Protein AF-A0A0C2IN43-F1 (afdb_monomer)

pLDDT: mean 70.91, std 16.38, range [28.98, 94.88]

Organism: NCBI:txid1398154

Foldseek 3Di:
DPDDQDFLDPPPCVVVVVVCVVVCLVCVFVVVVVVLVVCVVPHPDDGWAWPDWDALVPDPVSPGTDTDTDDDDDPDDVVVVCVPLVNVVVVLVPDDPCVLVCCLPRNVCVPPNDDVPSDCPVVLVVDDPLVNVLVVVVVVVSVVVVVVSDRDGDDPVNVVVVVVVSVD

Radius of gyration: 22.83 Å; Cα contacts (8 Å, |Δi|>4): 111; chains: 1; bounding box: 55×43×52 Å

Solvent-accessible surface area (backbone atoms only — not comparable to full-atom values): 10447 Å² total; per-residue (Å²): 129,83,81,78,80,63,76,92,64,78,70,72,60,58,67,58,49,56,60,42,52,74,53,36,65,82,42,47,44,66,52,52,52,51,49,51,51,50,45,53,74,75,46,89,60,90,67,64,57,74,81,46,69,34,42,33,90,68,28,95,81,63,81,37,56,37,76,44,57,53,84,75,91,68,97,72,58,67,66,63,54,58,64,35,65,85,58,27,54,67,53,36,79,71,72,48,92,57,30,63,61,50,34,51,76,63,41,44,41,79,75,71,41,88,58,77,86,64,46,67,63,70,58,56,68,75,48,53,73,68,58,49,54,46,50,51,56,50,50,55,48,51,55,60,56,55,72,66,70,70,88,62,78,80,52,74,65,58,50,50,58,56,52,59,76,65,70,121

Sequence (168 aa):
MPSKPRRTCADKDDLVWEKLDDRIDEWYSPSRVATIRLVKAHTTIPVPHVYHYGMAADNPLGLGPIIIMDYIDHHQNLSRVLMDPARTRNYAARRSWAFDFLWWEYLDEDLFGPSEDQDHKARVAAMTTQQKGLIESFVARKLEEGLNKEIRTWEKEDAVTHLARYLV

Me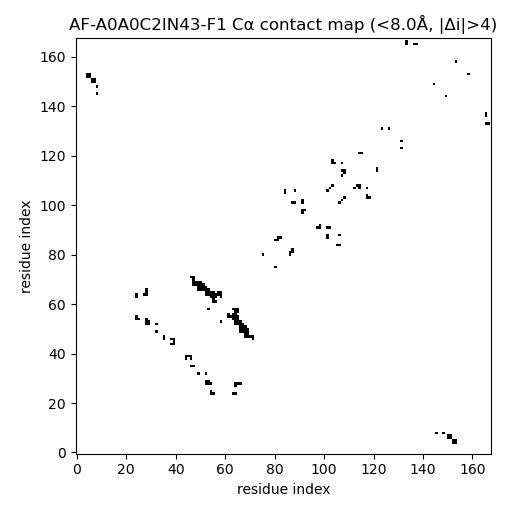an predicted aligned error: 16.04 Å

Structure (mmCIF, N/CA/C/O backbone):
data_AF-A0A0C2IN43-F1
#
_entry.id   AF-A0A0C2IN43-F1
#
loop_
_atom_site.group_PDB
_atom_site.id
_atom_site.type_symbol
_atom_site.label_atom_id
_atom_site.label_alt_id
_atom_site.label_comp_id
_atom_site.label_asym_id
_atom_site.label_entity_id
_atom_site.label_seq_id
_atom_site.pdbx_PDB_ins_code
_atom_site.Cartn_x
_atom_site.Cartn_y
_atom_site.Cartn_z
_atom_site.occupancy
_atom_site.B_iso_or_equiv
_atom_site.auth_seq_id
_atom_site.auth_comp_id
_atom_site.auth_asym_id
_atom_site.auth_atom_id
_atom_site.pdbx_PDB_model_num
ATOM 1 N N . MET A 1 1 ? -23.266 -8.662 -5.895 1.00 28.98 1 MET A N 1
ATOM 2 C CA . MET A 1 1 ? -22.174 -9.282 -5.113 1.00 28.98 1 MET A CA 1
ATOM 3 C C . MET A 1 1 ? -22.540 -9.157 -3.645 1.00 28.98 1 MET A C 1
ATOM 5 O O . MET A 1 1 ? -22.931 -8.053 -3.276 1.00 28.98 1 MET A O 1
ATOM 9 N N . PRO A 1 2 ? -22.485 -10.230 -2.839 1.00 31.86 2 PRO A N 1
ATOM 10 C CA . PRO A 1 2 ? -22.686 -10.110 -1.397 1.00 31.86 2 PRO A CA 1
ATOM 11 C C . PRO A 1 2 ? -21.630 -9.168 -0.800 1.00 31.86 2 PRO A C 1
ATOM 13 O O . PRO A 1 2 ? -20.517 -9.060 -1.327 1.00 31.86 2 PRO A O 1
ATOM 16 N N . SER A 1 3 ? -22.005 -8.433 0.247 1.00 31.70 3 SER A N 1
ATOM 17 C CA . SER A 1 3 ? -21.112 -7.508 0.944 1.00 31.70 3 SER A CA 1
ATOM 18 C C . SER A 1 3 ? -19.878 -8.265 1.446 1.00 31.70 3 SER A C 1
ATOM 20 O O . SER A 1 3 ? -19.961 -9.378 1.964 1.00 31.70 3 SER A O 1
ATOM 22 N N . LYS A 1 4 ? -18.690 -7.684 1.245 1.00 31.69 4 LYS A N 1
ATOM 23 C CA . LYS A 1 4 ? -17.451 -8.260 1.779 1.00 31.69 4 LYS A CA 1
ATOM 24 C C . LYS A 1 4 ? -17.546 -8.255 3.316 1.00 31.69 4 LYS A C 1
ATOM 26 O O . LYS A 1 4 ? -17.797 -7.177 3.865 1.00 31.69 4 LYS A O 1
ATOM 31 N N . PRO A 1 5 ? -17.310 -9.385 4.007 1.00 35.09 5 PRO A N 1
ATOM 32 C CA . PRO A 1 5 ? -17.275 -9.414 5.466 1.00 35.09 5 PRO A CA 1
ATOM 33 C C . PRO A 1 5 ? -16.216 -8.428 5.966 1.00 35.09 5 PRO A C 1
ATOM 35 O O . PRO A 1 5 ? -15.055 -8.513 5.559 1.00 35.0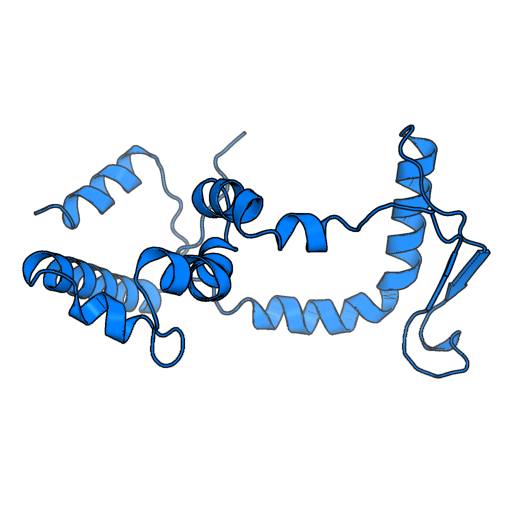9 5 PRO A O 1
ATOM 38 N N . ARG A 1 6 ? -16.599 -7.473 6.817 1.00 37.00 6 ARG A N 1
ATOM 39 C CA . ARG A 1 6 ? -15.639 -6.589 7.491 1.00 37.00 6 ARG A CA 1
ATOM 40 C C . ARG A 1 6 ? -15.355 -7.154 8.875 1.00 37.00 6 ARG A C 1
ATOM 42 O O . ARG A 1 6 ? -16.258 -7.228 9.700 1.00 37.00 6 ARG A O 1
ATOM 49 N N . ARG A 1 7 ? -14.104 -7.551 9.113 1.00 38.12 7 ARG A N 1
ATOM 50 C CA . ARG A 1 7 ? -13.623 -7.988 10.429 1.00 38.12 7 ARG A CA 1
ATOM 51 C C . ARG A 1 7 ? -13.472 -6.760 11.331 1.00 38.12 7 ARG A C 1
ATOM 53 O O . ARG A 1 7 ? -12.836 -5.790 10.931 1.00 38.12 7 ARG A O 1
ATOM 60 N N . THR A 1 8 ? -14.064 -6.785 12.522 1.00 41.00 8 THR A N 1
ATOM 61 C CA . THR A 1 8 ? -13.933 -5.718 13.536 1.00 41.00 8 THR A CA 1
ATOM 62 C C . THR A 1 8 ? -12.704 -5.893 14.426 1.00 41.00 8 THR A C 1
ATOM 64 O O . THR A 1 8 ? -12.230 -4.917 15.007 1.00 41.00 8 THR A O 1
ATOM 67 N N . CYS A 1 9 ? -12.147 -7.104 14.470 1.00 35.72 9 CYS A N 1
ATOM 68 C CA . CYS A 1 9 ? -10.874 -7.416 15.098 1.00 35.72 9 CYS A CA 1
ATOM 69 C C . CYS A 1 9 ? -9.974 -8.046 14.033 1.00 35.72 9 CYS A C 1
ATOM 71 O O . CYS A 1 9 ? -10.252 -9.142 13.542 1.00 35.72 9 CYS A O 1
ATOM 73 N N . ALA A 1 10 ? -8.927 -7.333 13.622 1.00 35.84 10 ALA A N 1
ATOM 74 C CA . ALA A 1 10 ? -7.797 -8.003 13.010 1.00 35.84 10 ALA A CA 1
ATOM 75 C C . ALA A 1 10 ? -7.107 -8.747 14.158 1.00 35.84 10 ALA A C 1
ATOM 77 O O . ALA A 1 10 ? -6.412 -8.126 14.961 1.00 35.84 10 ALA A O 1
ATOM 78 N N . ASP A 1 11 ? -7.336 -10.061 14.289 1.00 37.66 11 ASP A N 1
ATOM 79 C CA . ASP A 1 11 ? -6.255 -10.898 14.812 1.00 37.66 11 ASP A CA 1
ATOM 80 C C . ASP A 1 11 ? -5.049 -10.495 13.981 1.00 37.66 11 ASP A C 1
ATOM 82 O O . ASP A 1 11 ? -5.148 -10.539 12.752 1.00 37.66 11 ASP A O 1
ATOM 86 N N . LYS A 1 12 ? -4.019 -9.963 14.643 1.00 38.31 12 LYS A N 1
ATOM 87 C CA . LYS A 1 12 ? -2.795 -9.504 14.003 1.00 38.31 12 LYS A CA 1
ATOM 88 C C . LYS A 1 12 ? -2.481 -10.430 12.837 1.00 38.31 12 LYS A C 1
ATOM 90 O O . LYS A 1 12 ? -2.240 -11.625 13.009 1.00 38.31 12 LYS A O 1
ATOM 95 N N . ASP A 1 13 ? -2.587 -9.837 11.659 1.00 42.38 13 ASP A N 1
ATOM 96 C CA . ASP A 1 13 ? -2.430 -10.452 10.349 1.00 42.38 13 ASP A CA 1
ATOM 97 C C . ASP A 1 13 ? -1.009 -11.067 10.216 1.00 42.38 13 ASP A C 1
ATOM 99 O O . ASP A 1 13 ? -0.714 -11.778 9.266 1.00 42.38 13 ASP A O 1
ATOM 103 N N . ASP A 1 14 ? -0.138 -10.836 11.206 1.00 38.59 14 ASP A N 1
ATOM 104 C CA . ASP A 1 14 ? 1.219 -11.340 11.417 1.00 38.59 14 ASP A CA 1
ATOM 105 C C . ASP A 1 14 ? 1.388 -12.842 11.138 1.00 38.59 14 ASP A C 1
ATOM 107 O O . ASP A 1 14 ? 2.333 -13.206 10.460 1.00 38.59 14 ASP A O 1
ATOM 111 N N . LEU A 1 15 ? 0.480 -13.731 11.567 1.00 37.31 15 LEU A N 1
ATOM 112 C CA . LEU A 1 15 ? 0.626 -15.181 11.310 1.00 37.31 15 LEU A CA 1
ATOM 113 C C . LEU A 1 15 ? 0.338 -15.573 9.856 1.00 37.31 15 LEU A C 1
ATOM 115 O O . LEU A 1 15 ? 0.848 -16.585 9.369 1.00 37.31 15 LEU A O 1
ATOM 119 N N . VAL A 1 16 ? -0.520 -14.806 9.174 1.00 41.25 16 VAL A N 1
ATOM 120 C CA . VAL A 1 16 ? -0.719 -14.968 7.734 1.00 41.25 16 VAL A CA 1
ATOM 121 C C . VAL A 1 16 ? 0.519 -14.449 7.034 1.00 41.25 16 VAL A C 1
ATOM 123 O O . VAL A 1 16 ? 1.030 -15.187 6.211 1.00 41.25 16 VAL A O 1
ATOM 126 N N . TRP A 1 17 ? 1.032 -13.270 7.399 1.00 39.25 17 TRP A N 1
ATOM 127 C CA . TRP A 1 17 ? 2.230 -12.679 6.797 1.00 39.25 17 TRP A CA 1
ATOM 128 C C . TRP A 1 17 ? 3.495 -13.509 7.018 1.00 39.25 17 TRP A C 1
ATOM 130 O O . TRP A 1 17 ? 4.187 -13.758 6.047 1.00 39.25 17 TRP A O 1
ATOM 140 N N . GLU A 1 18 ? 3.747 -14.019 8.223 1.00 38.97 18 GLU A N 1
ATOM 141 C CA . GLU A 1 18 ? 4.919 -14.842 8.564 1.00 38.97 18 GLU A CA 1
ATOM 142 C C . GLU A 1 18 ? 4.910 -16.169 7.786 1.00 38.97 18 GLU A C 1
ATOM 144 O O . GLU A 1 18 ? 5.899 -16.550 7.168 1.00 38.97 18 GLU A O 1
ATOM 149 N N . LYS A 1 19 ? 3.746 -16.830 7.687 1.00 40.47 19 LYS A N 1
ATOM 150 C CA . LYS A 1 19 ? 3.595 -18.045 6.863 1.00 40.47 19 LYS A CA 1
ATOM 151 C C . LYS A 1 19 ? 3.471 -17.772 5.362 1.00 40.47 19 LYS A C 1
ATOM 153 O O . LYS A 1 19 ? 3.630 -18.704 4.568 1.00 40.47 19 LYS A O 1
ATOM 158 N N . LEU A 1 20 ? 3.107 -16.551 4.963 1.00 42.06 20 LEU A N 1
ATOM 159 C CA . LEU A 1 20 ? 3.135 -16.123 3.566 1.00 42.06 20 LEU A CA 1
ATOM 160 C C . LEU A 1 20 ? 4.582 -15.866 3.157 1.00 42.06 20 LEU A C 1
ATOM 162 O O . LEU A 1 20 ? 4.948 -16.343 2.096 1.00 42.06 20 LEU A O 1
ATOM 166 N N . ASP A 1 21 ? 5.385 -15.190 3.982 1.00 48.03 21 ASP A N 1
ATOM 167 C CA . ASP A 1 21 ? 6.784 -14.833 3.700 1.00 48.03 21 ASP A CA 1
ATOM 168 C C . ASP A 1 21 ? 7.634 -16.081 3.448 1.00 48.03 21 ASP A C 1
ATOM 170 O O . ASP A 1 21 ? 8.236 -16.200 2.381 1.00 48.03 21 ASP A O 1
ATOM 174 N N . ASP A 1 22 ? 7.539 -17.085 4.328 1.00 49.78 22 ASP A N 1
ATOM 175 C CA . ASP A 1 22 ? 8.257 -18.361 4.179 1.00 49.78 22 ASP A CA 1
ATOM 176 C C . ASP A 1 22 ? 7.920 -19.097 2.864 1.00 49.78 22 ASP A C 1
ATOM 178 O O . ASP A 1 22 ? 8.726 -19.859 2.332 1.00 49.78 22 ASP A O 1
ATOM 182 N N . ARG A 1 23 ? 6.712 -18.890 2.317 1.00 49.16 23 ARG A N 1
ATOM 183 C CA . ARG A 1 23 ? 6.247 -19.505 1.056 1.00 49.16 23 ARG A CA 1
ATOM 184 C C . ARG A 1 23 ? 6.386 -18.590 -0.158 1.00 49.16 23 ARG A C 1
ATOM 186 O O . ARG A 1 23 ? 6.314 -19.072 -1.292 1.00 49.16 23 ARG A O 1
ATOM 193 N N . ILE A 1 24 ? 6.509 -17.284 0.055 1.00 52.16 24 ILE A N 1
ATOM 194 C CA . ILE A 1 24 ? 6.644 -16.278 -0.994 1.00 52.16 24 ILE A CA 1
ATOM 195 C C . ILE A 1 24 ? 7.994 -16.460 -1.668 1.00 52.16 24 ILE A C 1
ATOM 197 O O . ILE A 1 24 ? 8.037 -16.463 -2.899 1.00 52.16 24 ILE A O 1
ATOM 201 N N . ASP A 1 25 ? 9.054 -16.709 -0.901 1.00 57.22 25 ASP A N 1
ATOM 202 C CA . ASP A 1 25 ? 10.402 -16.847 -1.447 1.00 57.22 25 ASP A CA 1
ATOM 203 C C . ASP A 1 25 ? 10.518 -17.950 -2.498 1.00 57.22 25 ASP A C 1
ATOM 205 O O . ASP A 1 25 ? 11.270 -17.770 -3.451 1.00 57.22 25 ASP A O 1
ATOM 209 N N . GLU A 1 26 ? 9.724 -19.026 -2.405 1.00 62.06 26 GLU A N 1
ATOM 210 C CA . GLU A 1 26 ? 9.698 -20.142 -3.365 1.00 62.06 26 GLU A CA 1
ATOM 211 C C . GLU A 1 26 ? 8.931 -19.846 -4.668 1.00 62.06 26 GLU A C 1
ATOM 213 O O . GLU A 1 26 ? 9.138 -20.516 -5.681 1.00 62.06 26 GLU A O 1
ATOM 218 N N . TRP A 1 27 ? 8.059 -18.835 -4.687 1.00 64.12 27 TRP A N 1
ATOM 219 C CA . TRP A 1 27 ? 7.168 -18.566 -5.826 1.00 64.12 27 TRP A CA 1
ATOM 220 C C . TRP A 1 27 ? 7.242 -17.134 -6.343 1.00 64.12 27 TRP A C 1
ATOM 222 O O . TRP A 1 27 ? 6.617 -16.811 -7.358 1.00 64.12 27 TRP A O 1
ATOM 232 N N . TYR A 1 28 ? 8.009 -16.264 -5.692 1.00 72.19 28 TYR A N 1
ATOM 233 C CA . TYR A 1 28 ? 8.006 -14.831 -5.956 1.00 72.19 28 TYR A CA 1
ATOM 234 C C . TYR A 1 28 ? 8.412 -14.495 -7.393 1.00 72.19 28 TYR A C 1
ATOM 236 O O . TYR A 1 28 ? 7.666 -13.849 -8.131 1.00 72.19 28 TYR A O 1
ATOM 244 N N . SER A 1 29 ? 9.577 -14.975 -7.827 1.00 76.25 29 SER A N 1
ATOM 245 C CA . SER A 1 29 ? 10.105 -14.661 -9.157 1.00 76.25 29 SER A CA 1
ATOM 246 C C . SER A 1 29 ? 9.268 -15.293 -10.294 1.00 76.25 29 SER A C 1
ATOM 248 O O . SER A 1 29 ? 8.793 -14.552 -11.165 1.00 76.25 29 SER A O 1
ATOM 250 N N . PRO A 1 30 ? 8.932 -16.604 -10.259 1.00 82.94 30 PRO A N 1
ATOM 251 C CA . PRO A 1 30 ? 8.056 -17.227 -11.254 1.00 82.94 30 PRO A CA 1
ATOM 252 C C . PRO A 1 30 ? 6.658 -16.597 -11.337 1.00 82.94 30 PRO A C 1
ATOM 254 O O . PRO A 1 30 ? 6.153 -16.377 -12.440 1.00 82.94 30 PRO A O 1
ATOM 257 N N . SER A 1 31 ? 6.031 -16.270 -10.201 1.00 81.81 31 SER A N 1
ATOM 258 C CA . SER A 1 31 ? 4.682 -15.680 -10.182 1.00 81.81 31 SER A CA 1
ATOM 259 C C . SER A 1 31 ? 4.655 -14.268 -10.775 1.00 81.81 31 SER A C 1
ATOM 261 O O . SER A 1 31 ? 3.762 -13.940 -11.567 1.00 81.81 31 SER A O 1
ATOM 263 N N . ARG A 1 32 ? 5.664 -13.438 -10.478 1.00 82.31 32 ARG A N 1
ATOM 264 C CA . ARG A 1 32 ? 5.811 -12.108 -11.086 1.00 82.31 32 ARG A CA 1
ATOM 265 C C . ARG A 1 32 ? 6.015 -12.195 -12.596 1.00 82.31 32 ARG A C 1
ATOM 267 O O . ARG A 1 32 ? 5.346 -11.474 -13.336 1.00 82.31 32 ARG A O 1
ATOM 274 N N . VAL A 1 33 ? 6.865 -13.106 -13.074 1.00 87.38 33 VAL A N 1
ATOM 275 C CA . VAL A 1 33 ? 7.095 -13.296 -14.517 1.00 87.38 33 VAL A CA 1
ATOM 276 C C . VAL A 1 33 ? 5.851 -13.834 -15.227 1.00 87.38 33 VAL A C 1
ATOM 278 O O . VAL A 1 33 ? 5.515 -13.354 -16.312 1.00 87.38 33 VAL A O 1
ATOM 281 N N 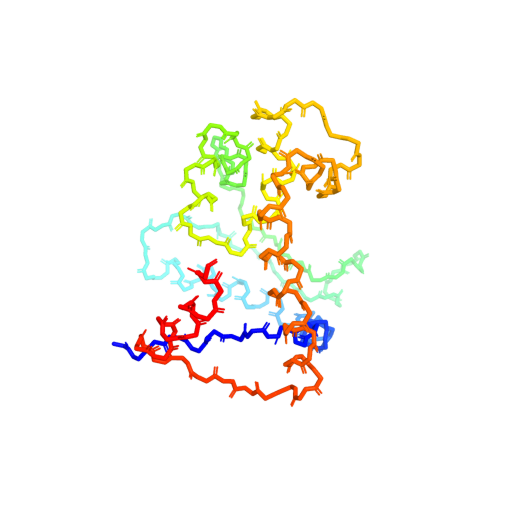. ALA A 1 34 ? 5.123 -14.774 -14.618 1.00 87.25 34 ALA A N 1
ATOM 282 C CA . ALA A 1 34 ? 3.852 -15.262 -15.151 1.00 87.25 34 ALA A CA 1
ATOM 283 C C . ALA A 1 34 ? 2.822 -14.128 -15.282 1.00 87.25 34 ALA A C 1
ATOM 285 O O . ALA A 1 34 ? 2.170 -14.006 -16.318 1.00 87.25 34 ALA A O 1
ATOM 286 N N . THR A 1 35 ? 2.744 -13.248 -14.280 1.00 87.94 35 THR A N 1
ATOM 287 C CA . THR A 1 35 ? 1.867 -12.069 -14.303 1.00 87.94 35 THR A CA 1
ATOM 288 C C . THR A 1 35 ? 2.244 -11.111 -15.433 1.00 87.94 35 THR A C 1
ATOM 290 O O . THR A 1 35 ? 1.377 -10.717 -16.210 1.00 87.94 35 THR A O 1
ATOM 293 N N . ILE A 1 36 ? 3.532 -10.781 -15.586 1.00 86.88 36 ILE A N 1
ATOM 294 C CA . ILE A 1 36 ? 4.025 -9.922 -16.679 1.00 86.88 36 ILE A CA 1
ATOM 295 C C . ILE A 1 36 ? 3.638 -10.509 -18.044 1.00 86.88 36 ILE A C 1
ATOM 297 O O . ILE A 1 36 ? 3.124 -9.797 -18.907 1.00 86.88 36 ILE A O 1
ATOM 301 N N . ARG A 1 37 ? 3.831 -11.821 -18.236 1.00 89.44 37 ARG A N 1
ATOM 302 C CA . ARG A 1 37 ? 3.469 -12.517 -19.481 1.00 89.44 37 ARG A CA 1
ATOM 303 C C . ARG A 1 37 ? 1.963 -12.502 -19.740 1.00 89.44 37 ARG A C 1
ATOM 305 O O . ARG A 1 37 ? 1.557 -12.275 -20.876 1.00 89.44 37 ARG A O 1
ATOM 312 N N . LEU A 1 38 ? 1.147 -12.694 -18.704 1.00 87.94 38 LEU A N 1
ATOM 313 C CA . LEU A 1 38 ? -0.312 -12.650 -18.804 1.00 87.94 38 LEU A CA 1
ATOM 314 C C . LEU A 1 38 ? -0.801 -11.253 -19.211 1.00 87.94 38 LEU A C 1
ATOM 316 O O . LEU A 1 38 ? -1.589 -11.122 -20.145 1.00 87.94 38 LEU A O 1
ATOM 320 N N . VAL A 1 39 ? -0.294 -10.201 -18.561 1.00 86.25 39 VAL A N 1
ATOM 321 C CA . VAL A 1 39 ? -0.637 -8.811 -18.904 1.00 86.25 39 VAL A CA 1
ATOM 322 C C . VAL A 1 39 ? -0.238 -8.501 -20.346 1.00 86.25 39 VAL A C 1
ATOM 324 O O . VAL A 1 39 ? -1.047 -7.941 -21.086 1.00 86.25 39 VAL A O 1
ATOM 327 N N . LYS A 1 40 ? 0.956 -8.929 -20.778 1.00 89.00 40 LYS A N 1
ATOM 328 C CA . LYS A 1 40 ? 1.415 -8.767 -22.166 1.00 89.00 40 LYS A CA 1
ATOM 329 C C . LYS A 1 40 ? 0.503 -9.459 -23.181 1.00 89.00 40 LYS A C 1
ATOM 331 O O . LYS A 1 40 ? 0.288 -8.929 -24.263 1.00 89.00 40 LYS A O 1
ATOM 336 N N . ALA A 1 41 ? 0.010 -10.654 -22.857 1.00 89.06 41 ALA A N 1
ATOM 337 C CA . ALA A 1 41 ? -0.799 -11.460 -23.769 1.00 89.06 41 ALA A CA 1
ATOM 338 C C . ALA A 1 41 ? -2.244 -10.956 -23.908 1.00 89.06 41 ALA A C 1
ATOM 340 O O . ALA A 1 41 ? -2.876 -11.188 -24.936 1.00 89.06 41 ALA A O 1
ATOM 341 N N . HIS A 1 42 ? -2.772 -10.284 -22.881 1.00 87.06 42 HIS A N 1
ATOM 342 C CA . HIS A 1 42 ? -4.199 -9.959 -22.794 1.00 87.06 42 HIS A CA 1
ATOM 343 C C . HIS A 1 42 ? -4.509 -8.464 -22.716 1.00 87.06 42 HIS A C 1
ATOM 345 O O . HIS A 1 42 ? -5.676 -8.089 -22.618 1.00 87.06 42 HIS A O 1
ATOM 351 N N . THR A 1 43 ? -3.498 -7.599 -22.749 1.00 91.81 43 THR A N 1
ATOM 352 C CA . THR A 1 43 ? -3.691 -6.150 -22.667 1.00 91.81 43 THR A CA 1
ATOM 353 C C . THR A 1 43 ? -2.735 -5.415 -23.600 1.00 91.81 43 THR A C 1
ATOM 355 O O . THR A 1 43 ? -1.750 -5.972 -24.074 1.00 91.81 43 THR A O 1
ATOM 358 N N . THR A 1 44 ? -3.010 -4.135 -23.834 1.00 90.06 44 THR A N 1
ATOM 359 C CA . THR A 1 44 ? -2.103 -3.217 -24.538 1.00 90.06 44 THR A CA 1
ATOM 360 C C . THR A 1 44 ? -1.184 -2.454 -23.581 1.00 90.06 44 THR A C 1
ATOM 362 O O . THR A 1 44 ? -0.452 -1.564 -24.012 1.00 90.06 44 THR A O 1
ATOM 365 N N . ILE A 1 45 ? -1.229 -2.768 -22.281 1.00 89.06 45 ILE A N 1
ATOM 366 C CA . ILE A 1 45 ? -0.412 -2.103 -21.268 1.00 89.06 45 ILE A CA 1
ATOM 367 C C . ILE A 1 45 ? 1.057 -2.466 -21.531 1.00 89.06 45 ILE A C 1
ATOM 369 O O . ILE A 1 45 ? 1.380 -3.656 -21.609 1.00 89.06 45 ILE A O 1
ATOM 373 N N . PRO A 1 46 ? 1.960 -1.477 -21.660 1.00 86.38 46 PRO A N 1
ATOM 374 C CA . PRO A 1 46 ? 3.375 -1.754 -21.852 1.00 86.38 46 PRO A CA 1
ATOM 375 C C . PRO A 1 46 ? 3.949 -2.417 -20.596 1.00 86.38 46 PRO A C 1
ATOM 377 O O . PRO A 1 46 ? 3.822 -1.900 -19.486 1.00 86.38 46 PRO A O 1
ATOM 380 N N . VAL A 1 47 ? 4.587 -3.571 -20.780 1.00 92.25 47 VAL A N 1
ATOM 381 C CA . VAL A 1 47 ? 5.248 -4.343 -19.719 1.00 92.25 47 VAL A CA 1
ATOM 382 C C . VAL A 1 47 ? 6.651 -4.754 -20.168 1.00 92.25 47 VAL A C 1
ATOM 384 O O . VAL A 1 47 ? 6.867 -4.929 -21.372 1.00 92.25 47 VAL A O 1
ATOM 387 N N . PRO A 1 48 ? 7.615 -4.886 -19.238 1.00 94.12 48 PRO A N 1
ATOM 388 C CA . PRO A 1 48 ? 9.015 -5.054 -19.607 1.00 94.12 48 PRO A CA 1
ATOM 389 C C . PRO A 1 48 ? 9.255 -6.444 -20.198 1.00 94.12 48 PRO A C 1
ATOM 391 O O . PRO A 1 48 ? 8.604 -7.421 -19.807 1.00 94.12 48 PRO A O 1
ATOM 394 N N . HIS A 1 49 ? 10.195 -6.564 -21.138 1.00 91.38 49 HIS A N 1
ATOM 395 C CA . HIS A 1 49 ? 10.675 -7.877 -21.545 1.00 91.38 49 HIS A CA 1
ATOM 396 C C . HIS A 1 49 ? 11.522 -8.487 -20.426 1.00 91.38 49 HIS A C 1
ATOM 398 O O . HIS A 1 49 ? 12.388 -7.821 -19.869 1.00 91.38 49 HIS A O 1
ATOM 404 N N . VAL A 1 50 ? 11.274 -9.753 -20.093 1.00 93.38 50 VAL A N 1
ATOM 405 C CA . VAL A 1 50 ? 12.041 -10.486 -19.077 1.00 93.38 50 VAL A CA 1
ATOM 406 C C . VAL A 1 50 ? 13.130 -11.292 -19.779 1.00 93.38 50 VAL A C 1
ATOM 408 O O . VAL A 1 50 ? 12.805 -12.210 -20.530 1.00 93.38 50 VAL A O 1
ATOM 411 N N . TYR A 1 51 ? 14.397 -10.973 -19.507 1.00 92.12 51 TYR A N 1
ATOM 412 C CA . TYR A 1 51 ? 15.565 -11.677 -20.050 1.00 92.12 51 TYR A CA 1
ATOM 413 C C . TYR A 1 51 ? 15.922 -12.909 -19.225 1.00 92.12 51 TYR A C 1
ATOM 415 O O . TYR A 1 51 ? 16.238 -13.964 -19.769 1.00 92.12 51 TYR A O 1
ATOM 423 N N . HIS A 1 52 ? 15.873 -12.774 -17.901 1.00 92.19 52 HIS A N 1
ATOM 424 C CA . HIS A 1 52 ? 16.214 -13.846 -16.979 1.00 92.19 52 HIS A CA 1
ATOM 425 C C . HIS A 1 52 ? 15.447 -13.685 -15.672 1.00 92.19 52 HIS A C 1
ATOM 427 O O . HIS A 1 52 ? 15.073 -12.578 -15.289 1.00 92.19 52 HIS A O 1
ATOM 433 N N . TYR A 1 53 ? 15.203 -14.790 -14.986 1.00 92.00 53 TYR A N 1
ATOM 434 C CA . TYR A 1 53 ? 14.642 -14.791 -13.648 1.00 92.00 53 TYR A CA 1
ATOM 435 C C . TYR A 1 53 ? 15.033 -16.093 -12.960 1.00 92.00 53 TYR A C 1
ATOM 437 O O . TYR A 1 53 ? 15.168 -17.122 -13.621 1.00 92.00 53 TYR A O 1
ATOM 445 N N . GLY A 1 54 ? 15.219 -16.033 -11.650 1.00 87.12 54 GLY A N 1
ATOM 446 C CA . GLY A 1 54 ? 15.679 -17.166 -10.867 1.00 87.12 54 GLY A CA 1
ATOM 447 C C . GLY A 1 54 ? 15.338 -17.014 -9.396 1.00 87.12 54 GLY A C 1
ATOM 448 O O . GLY A 1 54 ? 14.919 -15.945 -8.932 1.00 87.12 54 GLY A O 1
ATOM 449 N N . MET A 1 55 ? 15.492 -18.114 -8.679 1.00 87.56 55 MET A N 1
ATOM 450 C CA . MET A 1 55 ? 15.299 -18.194 -7.239 1.00 87.56 55 MET A CA 1
ATOM 451 C C . MET A 1 55 ? 16.573 -17.769 -6.509 1.00 87.56 55 MET A C 1
ATOM 453 O O . MET A 1 55 ? 17.589 -17.466 -7.133 1.00 87.56 55 MET A O 1
ATOM 457 N N . ALA A 1 56 ? 16.544 -17.763 -5.175 1.00 84.81 56 ALA A N 1
ATOM 458 C CA . ALA A 1 56 ? 17.724 -17.446 -4.369 1.00 84.81 56 ALA A CA 1
ATOM 459 C C . ALA A 1 56 ? 18.943 -18.322 -4.727 1.00 84.81 56 ALA A C 1
ATOM 461 O O . ALA A 1 56 ? 20.059 -17.817 -4.781 1.00 84.81 56 ALA A O 1
ATOM 462 N N . ALA A 1 57 ? 18.719 -19.604 -5.043 1.00 84.44 57 ALA A N 1
ATOM 463 C CA . ALA A 1 57 ? 19.765 -20.539 -5.466 1.00 84.44 57 ALA A CA 1
ATOM 464 C C . ALA A 1 57 ? 20.392 -20.195 -6.831 1.00 84.44 57 ALA A C 1
ATOM 466 O O . ALA A 1 57 ? 21.545 -20.538 -7.078 1.00 84.44 57 ALA A O 1
ATOM 467 N N . ASP A 1 58 ? 19.651 -19.502 -7.698 1.00 84.50 58 ASP A N 1
ATOM 468 C CA . ASP A 1 58 ? 20.116 -19.064 -9.017 1.00 84.50 58 ASP A CA 1
ATOM 469 C C . ASP A 1 58 ? 20.775 -17.673 -8.959 1.00 84.50 58 ASP A C 1
ATOM 471 O O . ASP A 1 58 ? 21.366 -17.214 -9.937 1.00 84.50 58 ASP A O 1
ATOM 475 N N . ASN A 1 59 ? 20.667 -16.978 -7.819 1.00 85.50 59 ASN A N 1
ATOM 476 C CA . ASN A 1 59 ? 21.260 -15.668 -7.603 1.00 85.50 59 ASN A CA 1
ATOM 477 C C . ASN A 1 59 ? 22.695 -15.818 -7.058 1.00 85.50 59 ASN A C 1
ATOM 479 O O . ASN A 1 59 ? 22.867 -16.152 -5.884 1.00 85.50 59 ASN A O 1
ATOM 483 N N . PRO A 1 60 ? 23.742 -15.496 -7.844 1.00 86.25 60 PRO A N 1
ATOM 484 C CA . PRO A 1 60 ? 25.136 -15.662 -7.423 1.00 86.25 60 PRO A CA 1
ATOM 485 C C . PRO A 1 60 ? 25.534 -14.783 -6.226 1.00 86.25 60 PRO A C 1
ATOM 487 O O . PRO A 1 60 ? 26.582 -15.007 -5.629 1.00 86.25 60 PRO A O 1
ATOM 490 N N . LEU A 1 61 ? 24.718 -13.785 -5.871 1.00 85.62 61 LEU A N 1
ATOM 491 C CA . LEU A 1 61 ? 24.940 -12.915 -4.716 1.00 85.62 61 LEU A CA 1
ATOM 492 C C . LEU A 1 61 ? 24.234 -13.411 -3.444 1.00 85.62 61 LEU A C 1
ATOM 494 O O . LEU A 1 61 ? 24.430 -12.825 -2.385 1.00 85.62 61 LEU A O 1
ATOM 498 N N . GLY A 1 62 ? 23.388 -14.444 -3.534 1.00 81.62 62 GLY A N 1
ATOM 499 C CA . GLY A 1 62 ? 22.638 -14.975 -2.391 1.00 81.62 62 GLY A CA 1
ATOM 500 C C . GLY A 1 62 ? 21.609 -14.006 -1.793 1.00 81.62 62 GLY A C 1
ATOM 501 O O . GLY A 1 62 ? 21.134 -14.229 -0.687 1.00 81.62 62 GLY A O 1
ATOM 502 N N . LEU A 1 63 ? 21.244 -12.936 -2.508 1.00 80.50 63 LEU A N 1
ATOM 503 C CA . LEU A 1 63 ? 20.345 -11.873 -2.026 1.00 80.50 63 LEU A CA 1
ATOM 504 C C . LEU A 1 63 ? 18.850 -12.194 -2.217 1.00 80.50 63 LEU A C 1
ATOM 506 O O . LEU A 1 63 ? 18.024 -11.287 -2.260 1.00 80.50 63 LEU A O 1
ATOM 510 N N . GLY A 1 64 ? 18.502 -13.471 -2.385 1.00 83.25 64 GLY A N 1
ATOM 511 C CA . GLY A 1 64 ? 17.132 -13.903 -2.662 1.00 83.25 64 GLY A CA 1
ATOM 512 C C . GLY A 1 64 ? 16.783 -13.966 -4.158 1.00 83.25 64 GLY A C 1
ATOM 513 O O . GLY A 1 64 ? 17.678 -13.915 -5.010 1.00 83.25 64 GLY A O 1
ATOM 514 N N . PRO A 1 65 ? 15.491 -14.125 -4.501 1.00 85.62 65 PRO A N 1
ATOM 515 C CA . PRO A 1 65 ? 15.024 -14.244 -5.882 1.00 85.62 65 PRO A CA 1
ATOM 516 C C . PRO A 1 65 ? 15.395 -13.037 -6.758 1.00 85.62 65 PRO A C 1
ATOM 518 O O . PRO A 1 65 ? 15.381 -11.892 -6.308 1.00 85.62 65 PRO A O 1
ATOM 521 N N . ILE A 1 66 ? 15.671 -13.281 -8.042 1.00 88.19 66 ILE A N 1
ATOM 522 C CA . ILE A 1 66 ? 16.126 -12.260 -8.997 1.00 88.19 66 ILE A CA 1
ATOM 523 C C . ILE A 1 66 ? 15.280 -12.255 -10.275 1.00 88.19 66 ILE A C 1
ATOM 525 O O . ILE A 1 66 ? 14.805 -13.295 -10.736 1.00 88.19 66 ILE A O 1
ATOM 529 N N . ILE A 1 67 ? 15.098 -11.067 -10.861 1.00 91.62 67 ILE A N 1
ATOM 530 C CA . ILE A 1 67 ? 14.509 -10.857 -12.190 1.00 91.62 67 ILE A CA 1
ATOM 531 C C . ILE A 1 67 ? 15.361 -9.821 -12.932 1.00 91.62 67 ILE A C 1
ATOM 533 O O . ILE A 1 67 ? 15.613 -8.737 -12.411 1.00 91.62 67 ILE A O 1
ATOM 537 N N . ILE A 1 68 ? 15.763 -10.143 -14.159 1.00 91.81 68 ILE A N 1
ATOM 538 C CA . ILE A 1 68 ? 16.445 -9.251 -15.100 1.00 91.81 68 ILE A CA 1
ATOM 539 C C . ILE A 1 68 ? 15.475 -8.958 -16.242 1.00 91.81 68 ILE A C 1
ATOM 541 O O . ILE A 1 68 ? 15.036 -9.865 -16.955 1.00 91.81 68 ILE A O 1
ATOM 545 N N . MET A 1 69 ? 15.126 -7.688 -16.414 1.00 94.88 69 MET A N 1
ATOM 546 C CA . MET A 1 69 ? 14.109 -7.244 -17.364 1.00 94.88 69 MET A CA 1
ATOM 547 C C . MET A 1 69 ? 14.411 -5.843 -17.897 1.00 94.88 69 MET A C 1
ATOM 549 O O . MET A 1 69 ? 15.257 -5.143 -17.342 1.00 94.88 69 MET A O 1
ATOM 553 N N . ASP A 1 70 ? 13.710 -5.439 -18.957 1.00 94.50 70 ASP A N 1
ATOM 554 C CA . ASP A 1 70 ? 13.788 -4.079 -19.490 1.00 94.50 70 ASP A CA 1
ATOM 555 C C . ASP A 1 70 ? 13.483 -3.030 -18.419 1.00 94.50 70 ASP A C 1
ATOM 557 O O . AS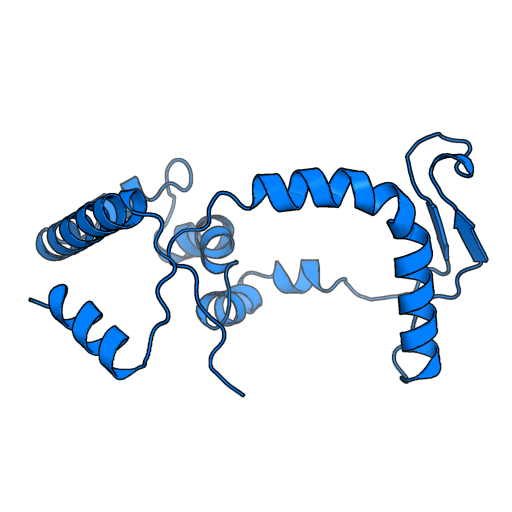P A 1 70 ? 12.561 -3.172 -17.609 1.00 94.50 70 ASP A O 1
ATOM 561 N N . TYR A 1 71 ? 14.196 -1.912 -18.503 1.00 90.31 71 TYR A N 1
ATOM 562 C CA . TYR A 1 71 ? 13.737 -0.669 -17.912 1.00 90.31 71 TYR A CA 1
ATOM 563 C C . TYR A 1 71 ? 12.714 -0.023 -18.850 1.00 90.31 71 TYR A C 1
ATOM 565 O O . TYR A 1 71 ? 13.023 0.277 -20.003 1.00 90.31 71 TYR A O 1
ATOM 573 N N . ILE A 1 72 ? 11.495 0.204 -18.361 1.00 86.62 72 ILE A N 1
ATOM 574 C CA . ILE A 1 72 ? 10.513 1.018 -19.081 1.00 86.62 72 ILE A CA 1
ATOM 575 C C . ILE A 1 72 ? 10.749 2.466 -18.692 1.00 86.62 72 ILE A C 1
ATOM 577 O O . ILE A 1 72 ? 10.608 2.811 -17.517 1.00 86.62 72 ILE A O 1
ATOM 581 N N . ASP A 1 73 ? 11.072 3.309 -19.670 1.00 87.88 73 ASP A N 1
AT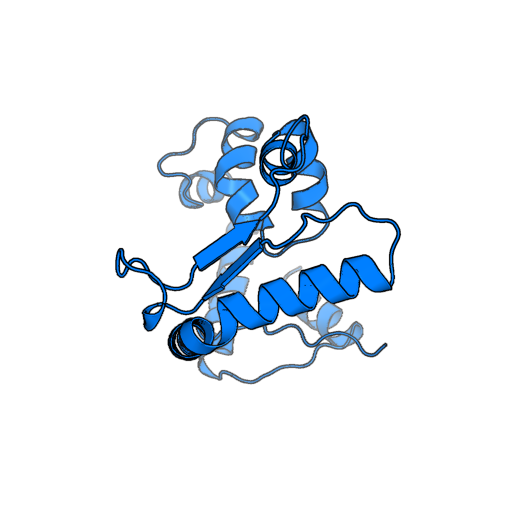OM 582 C CA . ASP A 1 73 ? 11.175 4.741 -19.431 1.00 87.88 73 ASP A CA 1
ATOM 583 C C . ASP A 1 73 ? 9.827 5.313 -18.979 1.00 87.88 73 ASP A C 1
ATOM 585 O O . ASP A 1 73 ? 8.770 5.023 -19.545 1.00 87.88 73 ASP A O 1
ATOM 589 N N . HIS A 1 74 ? 9.863 6.085 -17.902 1.00 82.75 74 HIS A N 1
ATOM 590 C CA . HIS A 1 74 ? 8.678 6.637 -17.273 1.00 82.75 74 HIS A CA 1
ATOM 591 C C . HIS A 1 74 ? 9.029 7.944 -16.571 1.00 82.75 74 HIS A C 1
ATOM 593 O O . HIS A 1 74 ? 10.070 8.072 -15.935 1.00 82.75 74 HIS A O 1
ATOM 599 N N . HIS A 1 75 ? 8.119 8.914 -16.641 1.00 85.62 75 HIS A N 1
ATOM 600 C CA . HIS A 1 75 ? 8.325 10.223 -16.022 1.00 85.62 75 HIS A CA 1
ATOM 601 C C . HIS A 1 75 ? 8.374 10.152 -14.483 1.00 85.62 75 HIS A C 1
ATOM 603 O O . HIS A 1 75 ? 9.134 10.874 -13.848 1.00 85.62 75 HIS A O 1
ATOM 609 N N . GLN A 1 76 ? 7.533 9.310 -13.867 1.00 81.62 76 GLN A N 1
ATOM 610 C CA . GLN A 1 76 ? 7.489 9.092 -12.414 1.00 81.62 76 GLN A CA 1
ATOM 611 C C . GLN A 1 76 ? 6.714 7.817 -12.062 1.00 81.62 76 GLN A C 1
ATOM 613 O O . GLN A 1 76 ? 5.869 7.367 -12.838 1.00 81.62 76 GLN A O 1
ATOM 618 N N . ASN A 1 77 ? 6.976 7.246 -10.885 1.00 79.44 77 ASN A N 1
ATOM 619 C CA . ASN A 1 77 ? 6.241 6.087 -10.382 1.00 79.44 77 ASN A CA 1
ATOM 620 C C . ASN A 1 77 ? 4.932 6.503 -9.682 1.00 79.44 77 ASN A C 1
ATOM 622 O O . ASN A 1 77 ? 4.771 7.629 -9.205 1.00 79.44 77 ASN A O 1
ATOM 626 N N . LEU A 1 78 ? 3.973 5.575 -9.625 1.00 71.75 78 LEU A N 1
ATOM 627 C CA . LEU A 1 78 ? 2.672 5.827 -9.004 1.00 71.75 78 LEU A CA 1
ATOM 628 C C . LEU A 1 78 ? 2.801 6.126 -7.506 1.00 71.75 78 LEU A C 1
ATOM 630 O O . LEU A 1 78 ? 2.068 6.967 -7.000 1.00 71.75 78 LEU A O 1
ATOM 634 N N . SER A 1 79 ? 3.737 5.482 -6.804 1.00 68.19 79 SER A N 1
ATOM 635 C CA . SER A 1 79 ? 3.964 5.735 -5.379 1.00 68.19 79 SER A CA 1
ATOM 636 C C . SER A 1 79 ? 4.316 7.196 -5.114 1.00 68.19 79 SER A C 1
ATOM 638 O O . SER A 1 79 ? 3.708 7.799 -4.244 1.00 68.19 79 SER A O 1
ATOM 640 N N . ARG A 1 80 ? 5.193 7.811 -5.915 1.00 68.00 80 ARG A N 1
ATOM 641 C CA . ARG A 1 80 ? 5.539 9.234 -5.787 1.00 68.00 80 ARG A CA 1
ATOM 642 C C . ARG A 1 80 ? 4.361 10.157 -6.088 1.00 68.00 80 ARG A C 1
ATOM 644 O O . ARG A 1 80 ? 4.203 11.168 -5.419 1.00 68.00 80 ARG A O 1
ATOM 651 N N . VAL A 1 81 ? 3.498 9.792 -7.038 1.00 71.00 81 VAL A N 1
ATOM 652 C CA . VAL A 1 81 ? 2.239 10.521 -7.295 1.00 71.00 81 VAL A CA 1
ATOM 653 C C . VAL A 1 81 ? 1.267 10.393 -6.121 1.00 71.00 81 VAL A C 1
ATOM 655 O O . VAL A 1 81 ? 0.555 11.340 -5.808 1.00 71.00 81 VAL A O 1
ATOM 658 N N . LEU A 1 82 ? 1.232 9.230 -5.471 1.00 60.75 82 LEU A N 1
ATOM 659 C CA . LEU A 1 82 ? 0.436 8.974 -4.268 1.00 60.75 82 LEU A CA 1
ATOM 660 C C . LEU A 1 82 ? 1.076 9.523 -2.985 1.00 60.75 82 LEU A C 1
ATOM 662 O O . LEU A 1 82 ? 0.441 9.472 -1.937 1.00 60.75 82 LEU A O 1
ATOM 666 N N . MET A 1 83 ? 2.300 10.038 -3.055 1.00 65.56 83 MET A N 1
ATOM 667 C CA . MET A 1 83 ? 2.961 10.776 -1.977 1.00 65.56 83 MET A CA 1
ATOM 668 C C . MET A 1 83 ? 2.862 12.295 -2.176 1.00 65.56 83 MET A C 1
ATOM 670 O O . MET A 1 83 ? 3.349 13.039 -1.337 1.00 65.56 83 MET A O 1
ATOM 674 N N . ASP A 1 84 ? 2.242 12.773 -3.263 1.00 71.88 84 ASP A N 1
ATOM 675 C CA . ASP A 1 84 ? 1.902 14.190 -3.432 1.00 71.88 84 ASP A CA 1
ATOM 676 C C . ASP A 1 84 ? 0.738 14.537 -2.488 1.00 71.88 84 ASP A C 1
ATOM 678 O O . ASP A 1 84 ? -0.399 14.125 -2.765 1.00 71.88 84 ASP A O 1
ATOM 682 N N . PRO A 1 85 ? 0.966 15.330 -1.419 1.00 64.12 85 PRO A N 1
ATOM 683 C CA . PRO A 1 85 ? -0.041 15.582 -0.395 1.00 64.12 85 PRO A CA 1
ATOM 684 C C . PRO A 1 85 ? -1.357 16.091 -0.981 1.00 64.12 85 PRO A C 1
ATOM 686 O O . PRO A 1 85 ? -2.424 15.691 -0.524 1.00 64.12 85 PRO A O 1
ATOM 689 N N . ALA A 1 86 ? -1.324 16.896 -2.051 1.00 65.88 86 ALA A N 1
ATOM 690 C CA . ALA A 1 86 ? -2.529 17.438 -2.677 1.00 65.88 86 ALA A CA 1
ATOM 691 C C . ALA A 1 86 ? -3.405 16.369 -3.354 1.00 65.88 86 ALA A C 1
ATOM 693 O O . ALA A 1 86 ? -4.635 16.491 -3.376 1.00 65.88 86 ALA A O 1
ATOM 694 N N . ARG A 1 87 ? -2.795 15.306 -3.882 1.00 62.81 87 ARG A N 1
ATOM 695 C CA . ARG A 1 87 ? -3.497 14.189 -4.536 1.00 62.81 87 ARG A CA 1
ATOM 696 C C . ARG A 1 87 ? -3.905 13.120 -3.527 1.00 62.81 87 ARG A C 1
ATOM 698 O O . ARG A 1 87 ? -4.983 12.533 -3.650 1.00 62.81 87 ARG A O 1
ATOM 705 N N . THR A 1 88 ? -3.091 12.930 -2.497 1.00 60.47 88 THR A N 1
ATOM 706 C CA . THR A 1 88 ? -3.270 11.912 -1.463 1.00 60.47 88 THR A CA 1
ATOM 707 C C . THR A 1 88 ? -4.466 12.190 -0.563 1.00 60.47 88 THR A C 1
ATOM 709 O O . THR A 1 88 ? -5.202 11.247 -0.278 1.00 60.47 88 THR A O 1
ATOM 712 N N . ARG A 1 89 ? -4.772 13.452 -0.200 1.00 59.38 89 ARG A N 1
ATOM 713 C CA . ARG A 1 89 ? -5.917 13.743 0.705 1.00 59.38 89 ARG A CA 1
ATOM 714 C C . ARG A 1 89 ? -7.250 13.242 0.155 1.00 59.38 89 ARG A C 1
ATOM 716 O O . ARG A 1 89 ? -8.034 12.628 0.872 1.00 59.38 89 ARG A O 1
ATOM 723 N N . ASN A 1 90 ? -7.500 13.467 -1.138 1.00 59.62 90 ASN A N 1
ATOM 724 C CA . ASN A 1 90 ? -8.746 13.048 -1.786 1.00 59.62 90 ASN A CA 1
ATOM 725 C C . ASN A 1 90 ? -8.854 11.522 -1.924 1.00 59.62 90 ASN A C 1
ATOM 727 O O . ASN A 1 90 ? -9.958 10.977 -1.867 1.00 59.62 90 ASN A O 1
ATOM 731 N N . TYR A 1 91 ? -7.725 10.835 -2.112 1.00 58.88 91 TYR A N 1
ATOM 732 C CA . TYR A 1 91 ? -7.671 9.378 -2.219 1.00 58.88 91 TYR A CA 1
ATOM 733 C C . TYR A 1 91 ? -7.795 8.697 -0.842 1.00 58.88 91 TYR A C 1
ATOM 735 O O . TYR A 1 91 ? -8.622 7.798 -0.675 1.00 58.88 91 TYR A O 1
ATOM 743 N N . ALA A 1 92 ? -7.045 9.178 0.156 1.00 55.16 92 ALA A N 1
ATOM 744 C CA . ALA A 1 92 ? -7.030 8.678 1.531 1.00 55.16 92 ALA A CA 1
ATOM 745 C C . ALA A 1 92 ? -8.400 8.811 2.207 1.00 55.16 92 ALA A C 1
ATOM 747 O O . ALA A 1 92 ? -8.937 7.826 2.711 1.00 55.16 92 ALA A O 1
ATOM 748 N N . ALA A 1 93 ? -9.007 10.002 2.139 1.00 60.50 93 ALA A N 1
ATOM 749 C CA . ALA A 1 93 ? -10.271 10.301 2.813 1.00 60.50 93 ALA A CA 1
ATOM 750 C C . ALA A 1 93 ? -11.466 9.499 2.274 1.00 60.50 93 ALA A C 1
ATOM 752 O O . ALA A 1 93 ? -12.485 9.374 2.950 1.00 60.50 93 ALA A O 1
ATOM 753 N N . ARG A 1 94 ? -11.385 8.972 1.043 1.00 55.69 94 ARG A N 1
ATOM 754 C CA . ARG A 1 94 ? -12.539 8.351 0.379 1.00 55.69 94 ARG A CA 1
ATOM 755 C C . ARG A 1 94 ? -12.543 6.829 0.403 1.00 55.69 94 ARG A C 1
ATOM 757 O O . ARG A 1 94 ? -13.616 6.271 0.173 1.00 55.69 94 ARG A O 1
ATOM 764 N N . ARG A 1 95 ? -11.402 6.137 0.581 1.00 55.47 95 ARG A N 1
ATOM 765 C CA . ARG A 1 95 ? -11.345 4.718 0.170 1.00 55.47 95 ARG A CA 1
ATOM 766 C C . ARG A 1 95 ? -10.386 3.729 0.841 1.00 55.47 95 ARG A C 1
ATOM 768 O O . ARG A 1 95 ? -10.285 2.641 0.276 1.00 55.47 95 ARG A O 1
ATOM 775 N N . SER A 1 96 ? -9.703 3.959 1.970 1.00 52.81 96 SER A N 1
ATOM 776 C CA . SER A 1 96 ? -8.750 2.901 2.373 1.00 52.81 96 SER A CA 1
ATOM 777 C C . SER A 1 96 ? -8.333 2.783 3.833 1.00 52.81 96 SER A C 1
ATOM 779 O O . SER A 1 96 ? -8.207 3.761 4.554 1.00 52.81 96 SER A O 1
ATOM 781 N N . TRP A 1 97 ? -8.003 1.532 4.165 1.00 52.25 97 TRP A N 1
ATOM 782 C CA . TRP A 1 97 ? -7.105 1.038 5.215 1.00 52.25 97 TRP A CA 1
ATOM 783 C C . TRP A 1 97 ? -5.833 1.881 5.424 1.00 52.25 97 TRP A C 1
ATOM 785 O O . TRP A 1 97 ? -5.326 1.946 6.533 1.00 52.25 97 TRP A O 1
ATOM 795 N N . ALA A 1 98 ? -5.362 2.582 4.390 1.00 57.31 98 ALA A N 1
ATOM 796 C CA . ALA A 1 98 ? -4.234 3.510 4.474 1.00 57.31 98 ALA A CA 1
ATOM 797 C C . ALA A 1 98 ? -4.584 4.889 5.071 1.00 57.31 98 ALA A C 1
ATOM 799 O O . ALA A 1 98 ? -3.693 5.722 5.191 1.00 57.31 98 ALA A O 1
ATOM 800 N N . PHE A 1 99 ? -5.855 5.165 5.399 1.00 67.81 99 PHE A N 1
ATOM 801 C CA . PHE A 1 99 ? -6.261 6.455 5.966 1.00 67.81 99 PHE A CA 1
ATOM 802 C C . PHE A 1 99 ? -5.478 6.782 7.234 1.00 67.81 99 PHE A C 1
ATOM 804 O O . PHE A 1 99 ? -5.017 7.904 7.351 1.00 67.81 99 PHE A O 1
ATOM 811 N N . ASP A 1 100 ? -5.296 5.809 8.129 1.00 68.56 100 ASP A N 1
ATOM 812 C CA . ASP A 1 100 ? -4.600 6.019 9.402 1.00 68.56 100 ASP A CA 1
ATOM 813 C C . ASP A 1 100 ? -3.140 6.448 9.174 1.00 68.56 100 ASP A C 1
ATOM 815 O O . ASP A 1 100 ? -2.742 7.524 9.601 1.00 68.56 100 ASP A O 1
ATOM 819 N N . PHE A 1 101 ? -2.387 5.692 8.367 1.00 70.94 101 PHE A N 1
ATOM 820 C CA . PHE A 1 101 ? -1.015 6.048 7.981 1.00 70.94 101 PHE A CA 1
ATOM 821 C C . PHE A 1 101 ? -0.933 7.420 7.294 1.00 70.94 101 PHE A C 1
ATOM 823 O O . PHE A 1 101 ? -0.110 8.254 7.651 1.00 70.94 101 PHE A O 1
ATOM 830 N N . LEU A 1 102 ? -1.803 7.674 6.312 1.00 70.75 102 LEU A N 1
ATOM 831 C CA . LEU A 1 102 ? -1.776 8.924 5.550 1.00 70.75 102 LEU A CA 1
ATOM 832 C C . LEU A 1 102 ? -2.233 10.128 6.380 1.00 70.75 102 LEU A C 1
ATOM 834 O O . LEU A 1 102 ? -1.806 11.246 6.101 1.00 70.75 102 LEU A O 1
ATOM 838 N N . TRP A 1 103 ? -3.106 9.913 7.366 1.00 75.12 103 TRP A N 1
ATOM 839 C CA . TRP A 1 103 ? -3.551 10.946 8.289 1.00 75.12 103 TRP A CA 1
ATOM 840 C C . TRP A 1 103 ? -2.386 11.432 9.138 1.00 75.12 103 TRP A C 1
ATOM 842 O O . TRP A 1 103 ? -2.067 12.618 9.085 1.00 75.12 103 TRP A O 1
ATOM 852 N N . TRP A 1 104 ? -1.734 10.515 9.855 1.00 75.19 104 TRP A N 1
ATOM 853 C CA . TRP A 1 104 ? -0.658 10.856 10.783 1.00 75.19 104 TRP A CA 1
ATOM 854 C C . TRP A 1 104 ? 0.583 11.399 10.074 1.00 75.19 104 TRP A C 1
ATOM 856 O O . TRP A 1 104 ? 1.142 12.393 10.522 1.00 75.19 104 TRP A O 1
ATOM 866 N N . GLU A 1 105 ? 0.951 10.823 8.929 1.00 76.50 105 GLU A N 1
ATOM 867 C CA . GLU A 1 105 ? 2.182 11.203 8.229 1.00 76.50 105 GLU A CA 1
ATOM 868 C C . GLU A 1 105 ? 2.048 12.500 7.408 1.00 76.50 105 GLU A C 1
ATOM 870 O O . GLU A 1 105 ? 3.025 13.225 7.241 1.00 76.50 105 GLU A O 1
ATOM 875 N N . TYR A 1 106 ? 0.860 12.808 6.863 1.00 72.94 106 TYR A N 1
ATOM 876 C CA . TYR A 1 106 ? 0.729 13.890 5.870 1.00 72.94 106 TYR A CA 1
ATOM 877 C C . TYR A 1 106 ? -0.429 14.867 6.082 1.00 72.94 106 TYR A C 1
ATOM 879 O O . TYR A 1 106 ? -0.423 15.925 5.455 1.00 72.94 106 TYR A O 1
ATOM 887 N N . LEU A 1 107 ? -1.466 14.531 6.857 1.00 74.62 107 LEU A N 1
ATOM 888 C CA . LEU A 1 107 ? -2.662 15.384 6.967 1.00 74.62 107 LEU A CA 1
ATOM 889 C C . LEU A 1 107 ? -2.781 16.084 8.316 1.00 74.62 107 LEU A C 1
ATOM 891 O O . LEU A 1 107 ? -3.273 17.209 8.353 1.00 74.62 107 LEU A O 1
ATOM 895 N N . ASP A 1 108 ? -2.381 15.426 9.402 1.00 80.56 108 ASP A N 1
ATOM 896 C CA . ASP A 1 108 ? -2.596 15.918 10.759 1.00 80.56 108 ASP A CA 1
ATOM 897 C C . ASP A 1 108 ? -1.884 17.257 10.995 1.00 80.56 108 ASP A C 1
ATOM 899 O O . ASP A 1 108 ? -2.535 18.243 11.345 1.00 80.56 108 ASP A O 1
ATOM 903 N N . GLU A 1 109 ? -0.582 17.333 10.712 1.00 80.00 109 GLU A N 1
ATOM 904 C CA . GLU A 1 109 ? 0.186 18.565 10.924 1.00 80.00 109 GLU A CA 1
ATOM 905 C C . GLU A 1 109 ? -0.176 19.685 9.943 1.00 80.00 109 GLU A C 1
ATOM 907 O O . GLU A 1 109 ? -0.270 20.850 10.334 1.00 80.00 109 GLU A O 1
ATOM 912 N N . ASP A 1 110 ? -0.457 19.330 8.688 1.00 75.75 110 ASP A N 1
ATOM 913 C CA . ASP A 1 110 ? -0.897 20.264 7.645 1.00 75.75 110 ASP A CA 1
ATOM 914 C C . ASP A 1 110 ? -2.221 20.961 8.017 1.00 75.75 110 ASP A C 1
ATOM 916 O O . ASP A 1 110 ? -2.432 22.128 7.677 1.00 75.75 110 ASP A O 1
ATOM 920 N N . LEU A 1 111 ? -3.139 20.250 8.686 1.00 75.69 111 LEU A N 1
ATOM 921 C CA . LEU A 1 111 ? -4.474 20.756 9.022 1.00 75.69 111 LEU A CA 1
ATOM 922 C C . LEU A 1 111 ? -4.569 21.347 10.434 1.00 75.69 111 LEU A C 1
ATOM 924 O O . LEU A 1 111 ? -5.321 22.303 10.636 1.00 75.69 111 LEU A O 1
ATOM 928 N N . PHE A 1 112 ? -3.848 20.786 11.406 1.00 75.75 112 PHE A N 1
ATOM 929 C CA . PHE A 1 112 ? -3.991 21.109 12.832 1.00 75.75 112 PHE A CA 1
ATOM 930 C C . PHE A 1 112 ? -2.702 21.638 13.481 1.00 75.75 112 PHE A C 1
ATOM 932 O O . PHE A 1 112 ? -2.691 21.907 14.685 1.00 75.75 112 PHE A O 1
ATOM 939 N N . GLY A 1 113 ? -1.640 21.847 12.697 1.00 78.25 113 GLY A N 1
ATOM 940 C CA . GLY A 1 113 ? -0.337 22.311 13.172 1.00 78.25 113 GLY A CA 1
ATOM 941 C C . GLY A 1 113 ? 0.494 21.192 13.812 1.00 78.25 113 GLY A C 1
ATOM 942 O O . GLY A 1 113 ? 0.027 20.062 13.886 1.00 78.25 113 GLY A O 1
ATOM 943 N N . PRO A 1 114 ? 1.710 21.478 14.302 1.00 78.50 114 PRO A N 1
ATOM 944 C CA . PRO A 1 114 ? 2.634 20.455 14.800 1.00 78.50 114 PRO A CA 1
ATOM 945 C C . PRO A 1 114 ? 1.992 19.513 15.828 1.00 78.50 114 PRO A C 1
ATOM 947 O O . PRO A 1 114 ? 1.237 19.968 16.696 1.00 78.50 114 PRO A O 1
ATOM 950 N N . SER A 1 115 ? 2.297 18.218 15.743 1.00 70.69 115 SER A N 1
ATOM 951 C CA . SER A 1 115 ? 1.898 17.224 16.745 1.00 70.69 115 SER A CA 1
ATOM 952 C C . SER A 1 115 ? 3.136 16.580 17.350 1.00 70.69 115 SER A C 1
ATOM 954 O O . SER A 1 115 ? 3.982 16.064 16.627 1.00 70.69 115 SER A O 1
ATOM 956 N N . GLU A 1 116 ? 3.237 16.551 18.681 1.00 63.38 116 GLU A N 1
ATOM 957 C CA . GLU A 1 116 ? 4.251 15.716 19.334 1.00 63.38 116 GLU A CA 1
ATOM 958 C C . GLU A 1 116 ? 3.997 14.244 18.962 1.00 63.38 116 GLU A C 1
ATOM 960 O O . GLU A 1 116 ? 2.880 13.734 19.096 1.00 63.38 116 GLU A O 1
ATOM 965 N N . ASP A 1 117 ? 5.036 13.597 18.433 1.00 64.12 117 ASP A N 1
ATOM 966 C CA . ASP A 1 117 ? 5.118 12.166 18.115 1.00 64.12 117 ASP A CA 1
ATOM 967 C C . ASP A 1 117 ? 4.099 11.607 17.102 1.00 64.12 117 ASP A C 1
ATOM 969 O O . ASP A 1 117 ? 3.926 10.390 17.040 1.00 64.12 117 ASP A O 1
ATOM 973 N N . GLN A 1 118 ? 3.419 12.455 16.312 1.00 60.66 118 GLN A N 1
ATOM 974 C CA . GLN A 1 118 ? 2.298 12.036 15.445 1.00 60.66 118 GLN A CA 1
ATOM 975 C C . GLN A 1 118 ? 1.254 11.178 16.203 1.00 60.66 118 GLN A C 1
ATOM 977 O O . GLN A 1 118 ? 0.641 10.268 15.644 1.00 60.66 118 GLN A O 1
ATOM 982 N N . ASP A 1 119 ? 1.072 11.436 17.505 1.00 67.12 119 ASP A N 1
ATOM 983 C CA . ASP A 1 119 ? 0.206 10.637 18.371 1.00 67.12 119 ASP A CA 1
ATOM 984 C C . ASP A 1 119 ? -1.177 11.286 18.564 1.00 67.12 119 ASP A C 1
ATOM 986 O O . ASP A 1 119 ? -1.341 12.501 18.702 1.00 67.12 119 ASP A O 1
ATOM 990 N N . HIS A 1 120 ? -2.204 10.448 18.683 1.00 68.81 120 HIS A N 1
ATOM 991 C CA . HIS A 1 120 ? -3.595 10.859 18.857 1.00 68.81 120 HIS A CA 1
ATOM 992 C C . HIS A 1 120 ? -3.862 11.678 20.128 1.00 68.81 120 HIS A C 1
ATOM 994 O O . HIS A 1 120 ? -4.862 12.395 20.190 1.00 68.81 120 HIS A O 1
ATOM 1000 N N . LYS A 1 121 ? -2.993 11.616 21.144 1.00 73.62 121 LYS A N 1
ATOM 1001 C CA . LYS A 1 121 ? -3.198 12.266 22.452 1.00 73.62 121 LYS A CA 1
ATOM 1002 C C . LYS A 1 121 ? -3.359 13.784 22.354 1.00 73.62 121 LYS A C 1
ATOM 1004 O O . LYS A 1 121 ? -4.262 14.337 22.987 1.00 73.62 121 LYS A O 1
ATOM 1009 N N . ALA A 1 122 ? -2.538 14.449 21.537 1.00 71.94 122 ALA A N 1
ATOM 1010 C CA . ALA A 1 122 ? -2.618 15.897 21.337 1.00 71.94 122 ALA A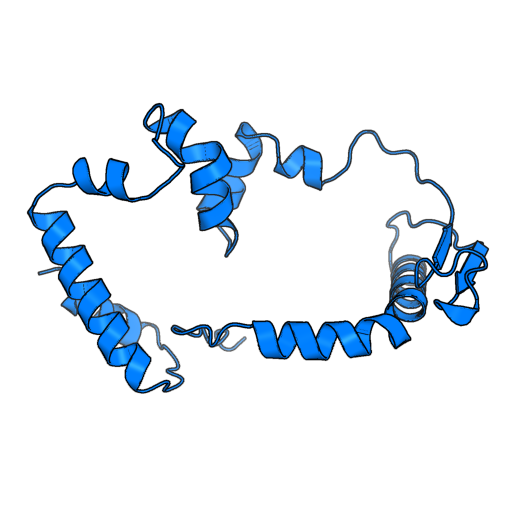 CA 1
ATOM 1011 C C . ALA A 1 122 ? -3.962 16.302 20.706 1.00 71.94 122 ALA A C 1
ATOM 1013 O O . ALA A 1 122 ? -4.565 17.310 21.079 1.00 71.94 122 ALA A O 1
ATOM 1014 N N . ARG A 1 123 ? -4.487 15.470 19.798 1.00 77.94 123 ARG A N 1
ATOM 1015 C CA . ARG A 1 123 ? -5.775 15.699 19.129 1.00 77.94 123 ARG A CA 1
ATOM 1016 C C . ARG A 1 123 ? -6.966 15.344 20.008 1.00 77.94 123 ARG A C 1
ATOM 1018 O O . ARG A 1 123 ? -7.949 16.081 20.012 1.00 77.94 123 ARG A O 1
ATOM 1025 N N . VAL A 1 124 ? -6.858 14.302 20.833 1.00 76.75 124 VAL A N 1
ATOM 1026 C CA . VAL A 1 124 ? -7.860 13.981 21.861 1.00 76.75 124 VAL A CA 1
ATOM 1027 C C . VAL A 1 124 ? -8.000 15.139 22.843 1.00 76.75 124 VAL A C 1
ATOM 1029 O O . VAL A 1 124 ? -9.120 15.484 23.213 1.00 76.75 124 VAL A O 1
ATOM 1032 N N . ALA A 1 125 ? -6.904 15.800 23.230 1.00 75.19 125 ALA A N 1
ATOM 1033 C CA . ALA A 1 125 ? -6.961 16.953 24.126 1.00 75.19 125 ALA A CA 1
ATOM 1034 C C . ALA A 1 125 ? -7.868 18.077 23.585 1.00 75.19 125 ALA A C 1
ATOM 1036 O O . ALA A 1 125 ? -8.639 18.640 24.367 1.00 75.19 125 ALA A O 1
ATOM 1037 N N . ALA A 1 126 ? -7.856 18.312 22.266 1.00 77.62 126 ALA A N 1
ATOM 1038 C CA . ALA A 1 126 ? -8.672 19.313 21.572 1.00 77.62 126 ALA A CA 1
ATOM 1039 C C . ALA A 1 126 ? -10.171 18.957 21.451 1.00 77.62 126 ALA A C 1
ATOM 1041 O O . ALA A 1 126 ? -10.972 19.794 21.034 1.00 77.62 126 ALA A O 1
ATOM 1042 N N . MET A 1 127 ? -10.579 17.739 21.820 1.00 82.06 127 MET A N 1
ATOM 1043 C CA . MET A 1 127 ? -11.979 17.311 21.760 1.00 82.06 127 MET A CA 1
ATOM 1044 C C . MET A 1 127 ? -12.801 17.835 22.944 1.00 82.06 127 MET A C 1
ATOM 1046 O O . MET A 1 127 ? -12.307 17.985 24.068 1.00 82.06 127 MET A O 1
ATOM 1050 N N . THR A 1 128 ? -14.100 18.037 22.713 1.00 85.75 128 THR A N 1
ATOM 10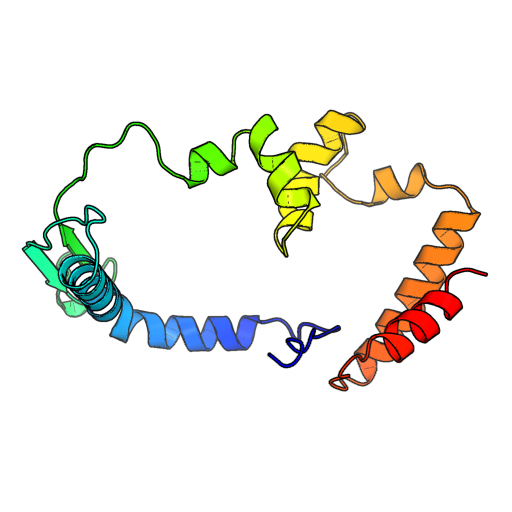51 C CA . THR A 1 128 ? -15.060 18.374 23.776 1.00 85.75 128 THR A CA 1
ATOM 1052 C C . THR A 1 128 ? -15.237 17.215 24.762 1.00 85.75 128 THR A C 1
ATOM 1054 O O . THR A 1 128 ? -15.045 16.048 24.414 1.00 85.75 128 THR A O 1
ATOM 1057 N N . THR A 1 129 ? -15.663 17.514 25.993 1.00 85.25 129 THR A N 1
ATOM 1058 C CA . THR A 1 129 ? -15.957 16.494 27.018 1.00 85.25 129 THR A CA 1
ATOM 1059 C C . THR A 1 129 ? -16.980 15.466 26.534 1.00 85.25 129 THR A C 1
ATOM 1061 O O . THR A 1 129 ? -16.824 14.276 26.788 1.00 85.25 129 THR A O 1
ATOM 1064 N N . GLN A 1 130 ? -17.991 15.910 25.780 1.00 80.50 130 GLN A N 1
ATOM 1065 C CA . GLN A 1 130 ? -18.995 15.023 25.195 1.00 80.50 130 GLN A CA 1
ATOM 1066 C C . GLN A 1 130 ? -18.363 14.052 24.191 1.00 80.50 130 GLN A C 1
ATOM 1068 O O . GLN A 1 130 ? -18.579 12.848 24.277 1.00 80.50 130 GLN A O 1
ATOM 1073 N N . GLN A 1 131 ? -17.535 14.553 23.271 1.00 76.44 131 GLN A N 1
ATOM 1074 C CA . GLN A 1 131 ? -16.865 13.708 22.281 1.00 76.44 131 GLN A CA 1
ATOM 1075 C C . GLN A 1 131 ? -15.905 12.701 22.928 1.00 76.44 131 GLN A C 1
ATOM 1077 O O . GLN A 1 131 ? -15.860 11.549 22.499 1.00 76.44 131 GLN A O 1
ATOM 1082 N N . LYS A 1 132 ? -15.176 13.110 23.976 1.00 81.50 132 LYS A N 1
ATOM 1083 C CA . LYS A 1 132 ? -14.303 12.216 24.755 1.00 81.50 132 LYS A CA 1
ATOM 1084 C C . LYS A 1 132 ? -15.102 11.079 25.390 1.00 81.50 132 LYS A C 1
ATOM 1086 O O . LYS A 1 132 ? -14.766 9.921 25.170 1.00 81.50 132 LYS A O 1
ATOM 1091 N N . GLY A 1 133 ? -16.209 11.396 26.068 1.00 81.38 133 GLY A N 1
ATOM 1092 C CA . GLY A 1 133 ? -17.074 10.386 26.687 1.00 81.38 133 GLY A CA 1
ATOM 1093 C C . GLY A 1 133 ? -17.674 9.400 25.676 1.00 81.38 133 GLY A C 1
ATOM 1094 O O . GLY A 1 133 ? -17.738 8.198 25.938 1.00 81.38 133 GLY A O 1
ATOM 1095 N N . LEU A 1 134 ? -18.046 9.877 24.482 1.00 79.31 134 LEU A N 1
ATOM 1096 C CA . LEU A 1 134 ? -18.511 9.006 23.400 1.00 79.31 134 LEU A CA 1
ATOM 1097 C C . LEU A 1 134 ? -17.410 8.045 22.928 1.00 79.31 134 LEU A C 1
ATOM 1099 O O . LEU A 1 134 ? -17.660 6.841 22.843 1.00 79.31 134 LEU A O 1
ATOM 1103 N N . ILE A 1 135 ? -16.192 8.541 22.678 1.00 77.75 135 ILE A N 1
ATOM 1104 C CA . ILE A 1 135 ? -15.054 7.698 22.276 1.00 77.75 135 ILE A CA 1
ATOM 1105 C C . ILE A 1 135 ? -14.708 6.682 23.362 1.00 77.75 135 ILE A C 1
ATOM 1107 O O . ILE A 1 135 ? -14.536 5.509 23.047 1.00 77.75 135 ILE A O 1
ATOM 1111 N N . GLU A 1 136 ? -14.639 7.093 24.626 1.00 81.88 136 GLU A N 1
ATOM 1112 C CA . GLU A 1 136 ? -14.340 6.192 25.743 1.00 81.88 136 GLU A CA 1
ATOM 1113 C C . GLU A 1 136 ? -15.365 5.058 25.835 1.00 81.88 136 GLU A C 1
ATOM 1115 O O . GLU A 1 136 ? -14.988 3.887 25.902 1.00 81.88 136 GLU A O 1
ATOM 1120 N N . SER A 1 137 ? -16.661 5.383 25.745 1.00 78.81 137 SER A N 1
ATOM 1121 C CA . SER A 1 137 ? -17.733 4.379 25.761 1.00 78.81 137 SER A CA 1
ATOM 1122 C C . SER A 1 137 ? -17.652 3.410 24.574 1.00 78.81 137 SER A C 1
ATOM 1124 O O . SER A 1 137 ? -17.902 2.210 24.722 1.00 78.81 137 SER A O 1
ATOM 1126 N N . PHE A 1 138 ? -17.256 3.916 23.403 1.00 78.31 138 PHE A N 1
ATOM 1127 C CA . PHE A 1 138 ? -17.054 3.122 22.199 1.00 78.31 138 PHE A CA 1
ATOM 1128 C C . PHE A 1 138 ? -15.843 2.192 22.331 1.00 78.31 138 PHE A C 1
ATOM 1130 O O . PHE A 1 138 ? -15.951 0.995 22.061 1.00 78.31 138 PHE A O 1
ATOM 1137 N N . VAL A 1 139 ? -14.699 2.715 22.781 1.00 77.88 139 VAL A N 1
ATOM 1138 C CA . VAL A 1 139 ? -13.452 1.955 22.952 1.00 77.88 139 VAL A CA 1
ATOM 1139 C C . VAL A 1 139 ? -13.614 0.875 24.016 1.00 77.88 139 VAL A C 1
ATOM 1141 O O . VAL A 1 139 ? -13.261 -0.271 23.752 1.00 77.88 139 VAL A O 1
ATOM 1144 N N . ALA A 1 140 ? -14.193 1.197 25.177 1.00 79.94 140 ALA A N 1
ATOM 1145 C CA . ALA A 1 140 ? -14.426 0.230 26.250 1.00 79.94 140 ALA A CA 1
ATOM 1146 C C . ALA A 1 140 ? -15.252 -0.969 25.763 1.00 79.94 140 ALA A C 1
ATOM 1148 O O . ALA A 1 140 ? -14.887 -2.121 25.994 1.00 79.94 140 ALA A O 1
ATOM 1149 N N . ARG A 1 141 ? -16.317 -0.704 25.000 1.00 75.31 141 ARG A N 1
ATOM 1150 C CA . ARG A 1 141 ? -17.149 -1.756 24.413 1.00 75.31 141 ARG A CA 1
ATOM 1151 C C . ARG A 1 141 ? -16.414 -2.544 23.335 1.00 75.31 141 ARG A C 1
ATOM 1153 O O . ARG A 1 141 ? -16.529 -3.760 23.293 1.00 75.31 141 ARG A O 1
ATOM 1160 N N . LYS A 1 142 ? -15.629 -1.884 22.481 1.00 74.56 142 LYS A N 1
ATOM 1161 C CA . LYS A 1 142 ? -14.820 -2.570 21.464 1.00 74.56 142 LYS A CA 1
ATOM 1162 C C . LYS A 1 142 ? -13.784 -3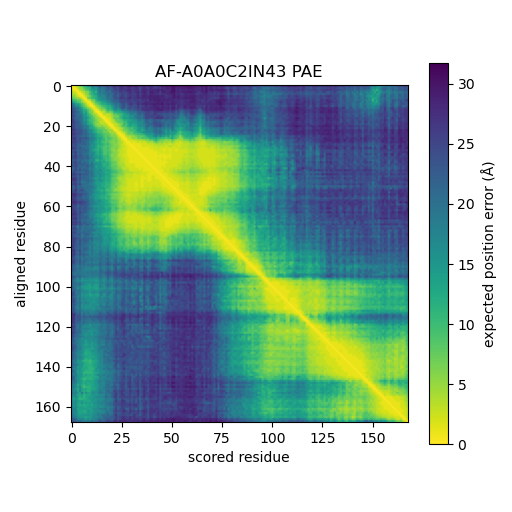.505 22.098 1.00 74.56 142 LYS A C 1
ATOM 1164 O O . LYS A 1 142 ? -13.537 -4.580 21.559 1.00 74.56 142 LYS A O 1
ATOM 1169 N N . LEU A 1 143 ? -13.196 -3.114 23.230 1.00 77.94 143 LEU A N 1
ATOM 1170 C CA . LEU A 1 143 ? -12.291 -3.964 24.007 1.00 77.94 143 LEU A CA 1
ATOM 1171 C C . LEU A 1 143 ? -13.025 -5.184 24.579 1.00 77.94 143 LEU A C 1
ATOM 1173 O O . LEU A 1 143 ? -12.522 -6.295 24.446 1.00 77.94 143 LEU A O 1
ATOM 1177 N N . GLU A 1 144 ? -14.225 -4.999 25.137 1.00 81.38 144 GLU A N 1
ATOM 1178 C CA . GLU A 1 144 ? -15.081 -6.092 25.621 1.00 81.38 144 GLU A CA 1
ATOM 1179 C C . GLU A 1 144 ? -15.486 -7.054 24.490 1.00 81.38 144 GLU A C 1
ATOM 1181 O O . GLU A 1 144 ? -15.329 -8.266 24.612 1.00 81.38 144 GLU A O 1
ATOM 1186 N N . GLU A 1 145 ? -15.935 -6.527 23.347 1.00 73.00 145 GLU A N 1
ATOM 1187 C CA . GLU A 1 145 ? -16.261 -7.326 22.159 1.00 73.00 145 GLU A CA 1
ATOM 1188 C C . GLU A 1 145 ? -15.033 -8.068 21.609 1.00 73.00 145 GLU A C 1
ATOM 1190 O O . GLU A 1 145 ? -15.145 -9.207 21.153 1.00 73.00 145 GLU A O 1
ATOM 1195 N N . GLY A 1 146 ? -13.851 -7.448 21.689 1.00 69.38 146 GLY A N 1
ATOM 1196 C CA . GLY A 1 146 ? -12.579 -8.035 21.277 1.00 69.38 146 GLY A CA 1
ATOM 1197 C C . GLY A 1 146 ? -12.160 -9.257 22.100 1.00 69.38 146 GLY A C 1
ATOM 1198 O O . GLY A 1 146 ? -11.471 -10.128 21.568 1.00 69.38 146 GLY A O 1
ATOM 1199 N N . LEU A 1 147 ? -12.615 -9.378 23.354 1.00 75.19 147 LEU A N 1
ATOM 1200 C CA . LEU A 1 147 ? -12.353 -10.560 24.187 1.00 75.19 147 LEU A CA 1
ATOM 1201 C C . LEU A 1 147 ? -13.020 -11.822 23.627 1.00 75.19 147 LEU A C 1
ATOM 1203 O O . LEU A 1 147 ? -12.470 -12.914 23.756 1.00 75.19 147 LEU A O 1
ATOM 12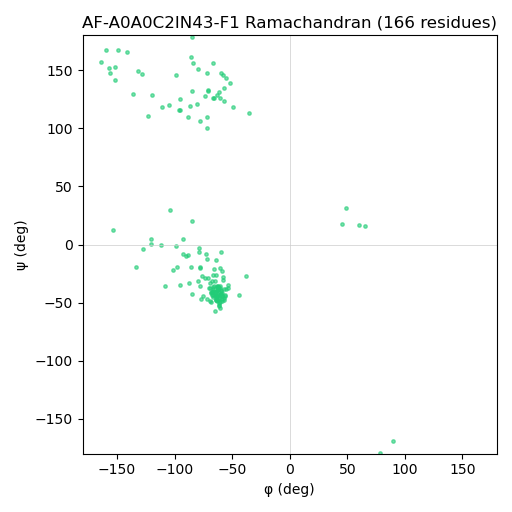07 N N . ASN A 1 148 ? -14.170 -11.674 22.966 1.00 69.94 148 ASN A N 1
ATOM 1208 C CA . ASN A 1 148 ? -14.965 -12.804 22.489 1.00 69.94 148 ASN A CA 1
ATOM 1209 C C . ASN A 1 148 ? -14.566 -13.292 21.086 1.00 69.94 148 ASN A C 1
ATOM 1211 O O . ASN A 1 148 ? -15.035 -14.345 20.671 1.00 69.94 148 ASN A O 1
ATOM 1215 N N . LYS A 1 149 ? -13.691 -12.572 20.359 1.00 60.91 149 LYS A N 1
ATOM 1216 C CA . LYS A 1 149 ? -13.155 -12.919 19.017 1.00 60.91 149 LYS A CA 1
ATOM 1217 C C . LYS A 1 149 ? -14.184 -13.409 17.976 1.00 60.91 149 LYS A C 1
ATOM 1219 O O . LYS A 1 149 ? -13.817 -13.998 16.959 1.00 60.91 149 LYS A O 1
ATOM 1224 N N . GLU A 1 150 ? -15.471 -13.160 18.196 1.00 68.38 150 GLU A N 1
ATOM 1225 C CA . GLU A 1 150 ? -16.534 -13.631 17.317 1.00 68.38 150 GLU A CA 1
ATOM 1226 C C . GLU A 1 150 ? -16.512 -12.871 15.989 1.00 68.38 150 GLU A C 1
ATOM 1228 O O . GLU A 1 150 ? -16.478 -11.637 15.936 1.00 68.38 150 GLU A O 1
ATOM 1233 N N . ILE A 1 151 ? -16.580 -13.617 14.888 1.00 58.47 151 ILE A N 1
ATOM 1234 C CA . ILE A 1 151 ? -16.703 -13.040 13.552 1.00 58.47 151 ILE A CA 1
ATOM 1235 C C . ILE A 1 151 ? -18.161 -12.620 13.353 1.00 58.47 151 ILE A C 1
ATOM 1237 O O . ILE A 1 151 ? -19.032 -13.461 13.145 1.00 58.47 151 ILE A O 1
ATOM 1241 N N . ARG A 1 152 ? -18.425 -11.310 13.385 1.00 60.78 152 ARG A N 1
ATOM 1242 C CA . ARG A 1 152 ? -19.755 -10.751 13.102 1.00 60.78 152 ARG A CA 1
ATOM 1243 C C . ARG A 1 152 ? -19.883 -10.323 11.642 1.00 60.78 152 ARG A C 1
ATOM 1245 O O . ARG A 1 152 ? -19.094 -9.519 11.142 1.00 60.78 152 ARG A O 1
ATOM 1252 N N . THR A 1 153 ? -20.898 -10.843 10.962 1.00 65.75 153 THR A N 1
ATOM 1253 C CA . THR A 1 153 ? -21.369 -10.327 9.672 1.00 65.75 153 THR A CA 1
ATOM 1254 C C . THR A 1 153 ? -22.342 -9.183 9.917 1.00 65.75 153 THR A C 1
ATOM 1256 O O . THR A 1 153 ? -23.236 -9.305 10.747 1.00 65.75 153 THR A O 1
ATOM 1259 N N . TRP A 1 154 ? -22.156 -8.071 9.209 1.00 65.00 154 TRP A N 1
ATOM 1260 C CA . TRP A 1 154 ? -22.976 -6.873 9.369 1.00 65.00 154 TRP A CA 1
ATOM 1261 C C . TRP A 1 154 ? -23.959 -6.736 8.211 1.00 65.00 154 TRP A C 1
ATOM 1263 O O . TRP A 1 154 ? -23.522 -6.557 7.071 1.00 65.00 154 TRP A O 1
ATOM 1273 N N . GLU A 1 155 ? -25.256 -6.731 8.516 1.00 77.12 155 GLU A N 1
ATOM 1274 C CA . GLU A 1 155 ? -26.270 -6.169 7.623 1.00 77.12 155 GLU A CA 1
ATOM 1275 C C . GLU A 1 155 ? -26.421 -4.661 7.861 1.00 77.12 155 GLU A C 1
ATOM 1277 O O . GLU A 1 155 ? -25.979 -4.108 8.877 1.00 77.12 155 GLU A O 1
ATOM 1282 N N . LYS A 1 156 ? -27.001 -3.958 6.885 1.00 70.69 156 LYS A N 1
ATOM 1283 C CA . LYS A 1 156 ? -27.101 -2.491 6.914 1.00 70.69 156 LYS A CA 1
ATOM 1284 C C . LYS A 1 156 ? -27.902 -2.012 8.126 1.00 70.69 156 LYS A C 1
ATOM 1286 O O . LYS A 1 156 ? -27.505 -1.047 8.777 1.00 70.69 156 LYS A O 1
ATOM 1291 N N . GLU A 1 157 ? -29.004 -2.684 8.423 1.00 75.94 157 GLU A N 1
ATOM 1292 C CA . GLU A 1 157 ? -29.902 -2.376 9.531 1.00 75.94 157 GLU A CA 1
ATOM 1293 C C . GLU A 1 157 ? -29.206 -2.612 10.879 1.00 75.94 157 GLU A C 1
ATOM 1295 O O . GLU A 1 157 ? -29.228 -1.729 11.737 1.00 75.94 157 GLU A O 1
ATOM 1300 N N . ASP A 1 158 ? -28.480 -3.724 11.021 1.00 71.88 158 ASP A N 1
ATOM 1301 C CA . ASP A 1 158 ? -27.723 -4.051 12.236 1.00 71.88 158 ASP A CA 1
ATOM 1302 C C . ASP A 1 158 ? -26.615 -3.032 12.517 1.00 71.88 158 ASP A C 1
ATOM 1304 O O . ASP A 1 158 ? -26.409 -2.622 13.662 1.00 71.88 158 ASP A O 1
ATOM 1308 N N . ALA A 1 159 ? -25.919 -2.576 11.471 1.00 70.56 159 ALA A N 1
ATOM 1309 C CA . ALA A 1 159 ? -24.890 -1.547 11.590 1.00 70.56 159 ALA A CA 1
ATOM 1310 C C . ALA A 1 159 ? -25.476 -0.200 12.043 1.00 70.56 159 ALA A C 1
ATOM 1312 O O . ALA A 1 159 ? -24.887 0.476 12.889 1.00 70.56 159 ALA A O 1
ATOM 1313 N N . VAL A 1 160 ? -26.648 0.179 11.522 1.00 74.31 160 VAL A N 1
ATOM 1314 C CA . VAL A 1 160 ? -27.356 1.404 11.930 1.00 74.31 160 VAL A CA 1
ATOM 1315 C C . VAL A 1 160 ? -27.835 1.297 13.377 1.00 74.31 160 VAL A C 1
ATOM 1317 O O . VAL A 1 160 ? -27.611 2.218 14.162 1.00 74.31 160 VAL A O 1
ATOM 1320 N N . THR A 1 161 ? -28.432 0.168 13.767 1.00 76.69 161 THR A N 1
ATOM 1321 C CA . THR A 1 161 ? -28.855 -0.074 15.152 1.00 76.69 161 THR A CA 1
ATOM 1322 C C . THR A 1 161 ? -27.672 -0.083 16.114 1.00 76.69 161 THR A C 1
ATOM 1324 O O . THR A 1 161 ? -27.784 0.437 17.222 1.00 76.69 161 THR A O 1
ATOM 1327 N N . HIS A 1 162 ? -26.529 -0.640 15.713 1.00 73.94 162 HIS A N 1
ATOM 1328 C CA . HIS A 1 162 ? -25.319 -0.614 16.526 1.00 73.94 162 HIS A CA 1
ATOM 1329 C C . HIS A 1 162 ? -24.765 0.807 16.672 1.00 73.94 162 HIS A C 1
ATOM 1331 O O . HIS A 1 162 ? -24.454 1.212 17.788 1.00 73.94 162 HIS A O 1
ATOM 1337 N N . LEU A 1 163 ? -24.717 1.591 15.588 1.00 70.75 163 LEU A N 1
ATOM 1338 C CA . LEU A 1 163 ? -24.273 2.988 15.623 1.00 70.75 163 LEU A CA 1
ATOM 1339 C C . LEU A 1 163 ? -25.169 3.860 16.514 1.00 70.75 163 LEU A C 1
ATOM 1341 O O . LEU A 1 163 ? -24.664 4.670 17.288 1.00 70.75 163 LEU A O 1
ATOM 1345 N N . ALA A 1 164 ? -26.488 3.661 16.456 1.00 77.19 164 ALA A N 1
ATOM 1346 C CA . ALA A 1 164 ? -27.455 4.407 17.261 1.00 77.19 164 ALA A CA 1
ATOM 1347 C C . ALA A 1 164 ? -27.220 4.270 18.778 1.00 77.19 164 ALA A C 1
ATOM 1349 O O . ALA A 1 164 ? -27.594 5.158 19.537 1.00 77.19 164 ALA A O 1
ATOM 1350 N N . ARG A 1 165 ? -26.541 3.205 19.232 1.00 71.06 165 ARG A N 1
ATOM 1351 C CA . ARG A 1 165 ? -26.177 3.002 20.648 1.00 71.06 165 ARG A CA 1
ATOM 1352 C C . ARG A 1 165 ? -25.074 3.941 21.144 1.00 71.06 165 ARG A C 1
ATOM 1354 O O . ARG A 1 165 ? -24.834 3.980 22.347 1.00 71.06 165 ARG A O 1
ATOM 1361 N N . TYR A 1 166 ? -24.394 4.647 20.241 1.00 65.31 166 TYR A N 1
ATOM 1362 C CA . TYR A 1 166 ? -23.325 5.598 20.559 1.00 65.31 166 TYR A CA 1
ATOM 1363 C C . TYR A 1 166 ? -23.711 7.055 20.269 1.00 65.31 166 TYR A C 1
ATOM 1365 O O . TYR A 1 166 ? -22.891 7.938 20.476 1.00 65.31 166 TYR A O 1
ATOM 1373 N N . LEU A 1 167 ? -24.919 7.326 19.762 1.00 61.78 167 LEU A N 1
ATOM 1374 C CA . LEU A 1 167 ? -25.370 8.674 19.379 1.00 61.78 167 LEU A CA 1
ATOM 1375 C C . LEU A 1 167 ? -26.346 9.290 20.400 1.00 61.78 167 LEU A C 1
ATOM 1377 O O . LEU A 1 167 ? -27.219 10.063 20.014 1.00 61.78 167 LEU A O 1
ATOM 1381 N N . VAL A 1 168 ? -26.218 8.919 21.679 1.00 53.94 168 VAL A N 1
ATOM 1382 C CA . VAL A 1 168 ? -27.043 9.451 22.782 1.00 53.94 168 VAL A CA 1
ATOM 1383 C C . VAL A 1 168 ? -26.609 10.866 23.154 1.00 53.94 168 VAL A C 1
ATOM 1385 O O . VAL A 1 168 ? -25.384 11.088 23.294 1.00 53.94 168 VAL A O 1
#

Secondary structure (DSSP, 8-state):
-PPPPPPSS---THHHHHHHHHHHTTTHHHHHHHHHHHHHHH-----PPEEEEE-GGG-TT-SS-EEEEPPPP-S--HHHHHT-HHHHHHHHHHH-TTHHHHIIIIIHHHHH---GGG-HHHHHHTS-HHHHHHHHHHHHHHHHHHHT-------HHHHHHHHHTT--

Nearest PDB structures (foldseek):
  5iqj-assembly2_B  TM=2.018E-01  e=8.227E+00  Vibrio cholerae O1 biovar El Tor